Protein AF-A0A402AW69-F1 (afdb_monomer_lite)

Secondary structure (DSSP, 8-state):
---------PPP----GGGHHHHHHHHHHSTTGGGT----SSPPHHHHHHHTTTTT-----

Foldseek 3Di:
DDDDDDDDDDDDDADDLVCLLVVLVVQCPDPVNVVPGDNDVVHPVVSSVVCVVSGPPPPDD

Sequence (61 aa):
MQKTIGIEQLTIRLARREDVAAIVHMLADDMLGQQRELDQDPLPRRIMLHLSRLTAIQTMN

Radius of gyration: 15.53 Å; chains: 1; bounding box: 32×52×25 Å

Organism: NCBI:txid2014872

pLDDT: mean 76.69, std 14.86, range [37.5, 91.31]

Structure (mmCIF, N/CA/C/O backbone):
data_AF-A0A402AW69-F1
#
_entry.id   AF-A0A402AW69-F1
#
loop_
_atom_site.group_PDB
_atom_site.id
_atom_site.type_symbol
_atom_site.label_atom_id
_atom_site.label_alt_id
_atom_site.label_comp_id
_atom_site.label_asym_id
_atom_site.label_entity_id
_atom_site.label_seq_id
_atom_site.pdbx_PDB_ins_code
_atom_site.Cartn_x
_atom_site.Cartn_y
_atom_site.Cartn_z
_atom_site.occupancy
_atom_site.B_iso_or_equiv
_atom_site.auth_seq_id
_atom_site.auth_comp_id
_atom_site.auth_asym_id
_atom_site.auth_atom_id
_atom_site.pdbx_PDB_model_num
ATOM 1 N N . MET A 1 1 ? -21.763 28.264 2.013 1.00 52.88 1 MET A N 1
ATOM 2 C CA . MET A 1 1 ? -21.671 26.812 1.740 1.00 52.88 1 MET A CA 1
ATOM 3 C C . MET A 1 1 ? -21.080 26.141 2.970 1.00 52.88 1 MET A C 1
ATOM 5 O O . MET A 1 1 ? -19.913 26.369 3.251 1.00 52.88 1 MET A O 1
ATOM 9 N N . GLN A 1 2 ? -21.873 25.399 3.743 1.00 52.53 2 GLN A N 1
ATOM 10 C CA . GLN A 1 2 ? -21.344 24.564 4.828 1.00 52.53 2 GLN A CA 1
ATOM 11 C C . GLN A 1 2 ? -20.986 23.204 4.225 1.00 52.53 2 GLN A C 1
ATOM 13 O O . GLN A 1 2 ? -21.847 22.538 3.657 1.00 52.53 2 GLN A O 1
ATOM 18 N N . LYS A 1 3 ? -19.705 22.832 4.276 1.00 66.12 3 LYS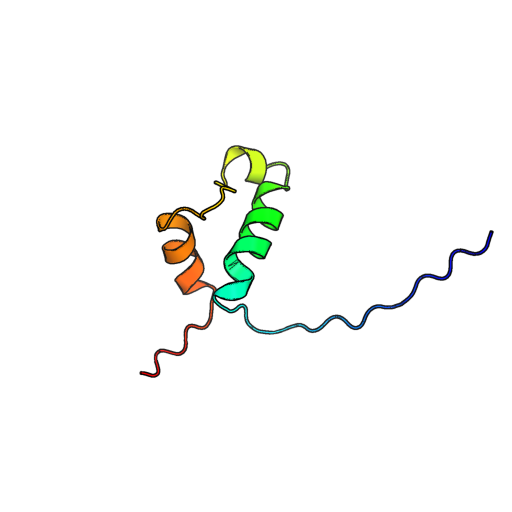 A N 1
ATOM 19 C CA . LYS A 1 3 ? -19.243 21.501 3.880 1.00 66.12 3 LYS A CA 1
ATOM 20 C C . LYS A 1 3 ? -19.343 20.608 5.112 1.00 66.12 3 LYS A C 1
ATOM 22 O O . LYS A 1 3 ? -18.523 20.722 6.017 1.00 66.12 3 LYS A O 1
ATOM 27 N N . THR A 1 4 ? -20.367 19.765 5.163 1.00 59.19 4 THR A N 1
ATOM 28 C CA . THR A 1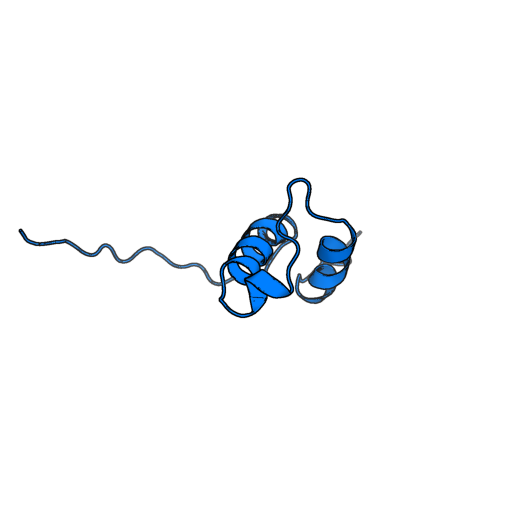 4 ? -20.472 18.711 6.176 1.00 59.19 4 THR A CA 1
ATOM 29 C C . THR A 1 4 ? -19.350 17.708 5.930 1.00 59.19 4 THR A C 1
ATOM 31 O O . THR A 1 4 ? -19.296 17.094 4.865 1.00 59.19 4 THR A O 1
ATOM 34 N N . ILE A 1 5 ? -18.428 17.571 6.882 1.00 72.19 5 ILE A N 1
ATOM 35 C CA . ILE A 1 5 ? -17.381 16.548 6.836 1.00 72.19 5 ILE A CA 1
ATOM 36 C C . ILE A 1 5 ? -17.954 15.324 7.548 1.00 72.19 5 ILE A C 1
ATOM 38 O O . ILE A 1 5 ? -18.108 15.328 8.768 1.00 72.19 5 ILE A O 1
ATOM 42 N N . GLY A 1 6 ? -18.359 14.314 6.778 1.00 73.38 6 GLY A N 1
ATOM 43 C CA . GLY A 1 6 ? -18.748 13.023 7.335 1.00 73.38 6 GLY A CA 1
ATOM 44 C C . GLY A 1 6 ? -17.531 12.340 7.952 1.00 73.38 6 GLY A C 1
ATOM 45 O O . GLY A 1 6 ? -16.452 12.352 7.364 1.00 73.38 6 GLY A O 1
ATOM 46 N N . ILE A 1 7 ? -17.696 11.766 9.142 1.00 72.06 7 ILE A N 1
ATOM 47 C CA . ILE A 1 7 ? -16.672 10.924 9.763 1.00 72.06 7 ILE A CA 1
ATOM 48 C C . ILE A 1 7 ? -16.910 9.509 9.236 1.00 72.06 7 ILE A C 1
ATOM 50 O O . ILE A 1 7 ? -17.841 8.834 9.676 1.00 72.06 7 ILE A O 1
ATOM 54 N N . GLU A 1 8 ? -16.140 9.088 8.234 1.00 79.56 8 GLU A N 1
ATOM 55 C CA . GLU A 1 8 ? -16.207 7.705 7.762 1.00 79.56 8 GLU A CA 1
ATOM 56 C C . GLU A 1 8 ? -15.695 6.756 8.853 1.00 79.56 8 GLU A C 1
ATOM 58 O O . GLU A 1 8 ? -14.717 7.043 9.549 1.00 79.56 8 GLU A O 1
ATOM 63 N N . GLN A 1 9 ? -16.370 5.617 9.029 1.00 83.75 9 GLN A N 1
ATOM 64 C CA . GLN A 1 9 ? -15.913 4.584 9.955 1.00 83.75 9 GLN A CA 1
ATOM 65 C C . GLN A 1 9 ? -14.673 3.894 9.379 1.00 83.75 9 GLN A C 1
ATOM 67 O O . GLN A 1 9 ? -14.769 3.064 8.477 1.00 83.75 9 GLN A O 1
ATOM 72 N N . LEU A 1 10 ? -13.501 4.219 9.926 1.00 85.12 10 LEU A N 1
ATOM 73 C CA . LEU A 1 10 ? -12.244 3.561 9.583 1.00 85.12 10 LEU A CA 1
ATOM 74 C C . LEU A 1 10 ? -12.104 2.246 10.361 1.00 85.12 10 LEU A C 1
ATOM 76 O O . LEU A 1 10 ? -12.108 2.239 11.591 1.00 85.12 10 LEU A O 1
ATOM 80 N N . THR A 1 11 ? -11.922 1.134 9.649 1.00 88.12 11 THR A N 1
ATOM 81 C CA . THR A 1 11 ? -11.613 -0.166 10.263 1.00 88.12 11 THR A CA 1
ATOM 82 C C . THR A 1 11 ? -10.128 -0.475 10.111 1.00 88.12 11 THR A C 1
ATOM 84 O O . THR A 1 11 ? -9.645 -0.653 8.995 1.00 88.12 11 THR A O 1
ATOM 87 N N . ILE A 1 12 ? -9.408 -0.593 11.228 1.00 87.62 12 ILE A N 1
ATOM 88 C CA . ILE A 1 12 ? -8.013 -1.053 11.241 1.00 87.62 12 ILE A CA 1
ATOM 89 C C . ILE A 1 12 ? -8.006 -2.567 11.456 1.00 87.62 12 ILE A C 1
ATOM 91 O O . ILE A 1 12 ? -8.539 -3.069 12.445 1.00 87.62 12 ILE A O 1
ATOM 95 N N . ARG A 1 13 ? -7.403 -3.304 10.521 1.00 88.31 13 ARG A N 1
ATOM 96 C CA . ARG A 1 13 ? -7.280 -4.767 10.559 1.00 88.31 13 ARG A CA 1
ATOM 97 C C . ARG A 1 13 ? -5.957 -5.212 9.948 1.00 88.31 13 ARG A C 1
ATOM 99 O O . ARG A 1 13 ? -5.301 -4.444 9.252 1.00 88.31 13 ARG A O 1
ATOM 106 N N . LEU A 1 14 ? -5.602 -6.478 10.156 1.00 85.62 14 LEU A N 1
ATOM 107 C CA . LEU A 1 14 ? -4.492 -7.091 9.430 1.00 85.62 14 LEU A CA 1
ATOM 108 C C . LEU A 1 14 ? -4.776 -7.092 7.920 1.00 85.62 14 LEU A C 1
ATOM 110 O O . LEU A 1 14 ? -5.902 -7.380 7.488 1.00 85.62 14 LEU A O 1
ATOM 114 N N . ALA A 1 15 ? -3.743 -6.771 7.139 1.00 83.88 15 ALA A N 1
ATOM 115 C CA . ALA A 1 15 ? -3.786 -6.815 5.685 1.00 83.88 15 AL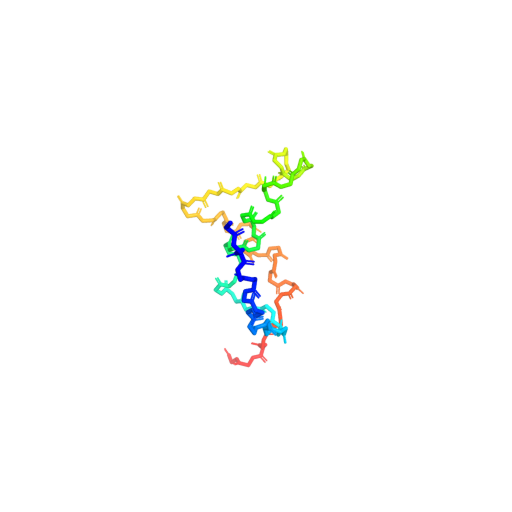A A CA 1
ATOM 116 C C . ALA A 1 15 ? -3.888 -8.264 5.193 1.00 83.88 15 ALA A C 1
ATOM 118 O O . ALA A 1 15 ? -3.237 -9.174 5.719 1.00 83.88 15 ALA A O 1
ATOM 119 N N . ARG A 1 16 ? -4.709 -8.461 4.166 1.00 86.06 16 ARG A N 1
ATOM 120 C CA . ARG A 1 16 ? -4.946 -9.729 3.479 1.00 86.06 16 ARG A CA 1
ATOM 121 C C . ARG A 1 16 ? -4.409 -9.648 2.050 1.00 86.06 16 ARG A C 1
ATOM 123 O O . ARG A 1 16 ? -3.955 -8.598 1.601 1.00 86.06 16 ARG A O 1
ATOM 130 N N . ARG A 1 17 ? -4.444 -10.767 1.323 1.00 84.06 17 ARG A N 1
ATOM 131 C CA . ARG A 1 17 ? -3.895 -10.842 -0.043 1.00 84.06 17 ARG A CA 1
ATOM 132 C C . ARG A 1 17 ? -4.624 -9.925 -1.021 1.00 84.06 17 ARG A C 1
ATOM 134 O O . ARG A 1 17 ? -3.981 -9.355 -1.893 1.00 84.06 17 ARG A O 1
ATOM 141 N N . GLU A 1 18 ? -5.930 -9.760 -0.859 1.00 86.81 18 GLU A N 1
ATOM 142 C CA . GLU A 1 18 ? -6.748 -8.863 -1.674 1.00 86.81 18 GLU A CA 1
ATOM 143 C C . GLU A 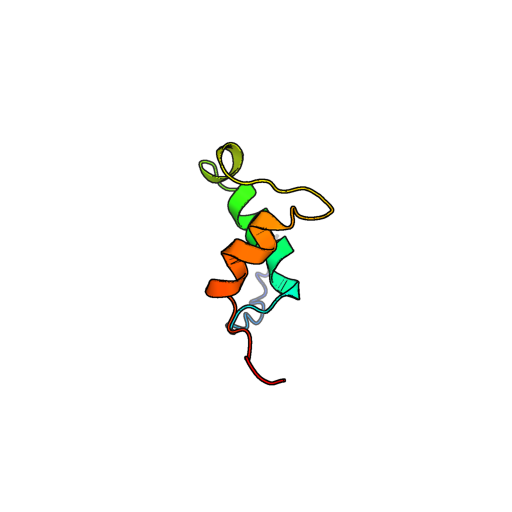1 18 ? -6.382 -7.379 -1.501 1.00 86.81 18 GLU A C 1
ATOM 145 O O . GLU A 1 18 ? -6.576 -6.593 -2.423 1.00 86.81 18 GLU A O 1
ATOM 150 N N . ASP A 1 19 ? -5.781 -6.998 -0.368 1.00 88.25 19 ASP A N 1
ATOM 151 C CA . ASP A 1 19 ? -5.400 -5.606 -0.092 1.00 88.25 19 ASP A CA 1
ATOM 152 C C . ASP A 1 19 ? -4.074 -5.210 -0.760 1.00 88.25 19 ASP A C 1
ATOM 154 O O . ASP A 1 19 ? -3.735 -4.030 -0.825 1.00 88.25 19 ASP A O 1
ATOM 158 N N . VAL A 1 20 ? -3.304 -6.186 -1.254 1.00 86.50 20 VAL A N 1
ATOM 159 C CA . VAL A 1 20 ? -1.936 -5.981 -1.753 1.00 86.50 20 VAL A CA 1
ATOM 160 C C . VAL A 1 20 ? -1.896 -4.985 -2.910 1.00 86.50 20 VAL A C 1
ATOM 162 O O . VAL A 1 20 ? -1.016 -4.130 -2.929 1.00 86.50 20 VAL A O 1
ATOM 165 N N . ALA A 1 21 ? -2.850 -5.050 -3.841 1.00 87.44 21 ALA A N 1
ATOM 166 C CA . ALA A 1 21 ? -2.904 -4.117 -4.966 1.00 87.44 21 ALA A CA 1
ATOM 167 C C . ALA A 1 21 ? -3.118 -2.670 -4.492 1.00 87.44 21 ALA A C 1
ATOM 169 O O . ALA A 1 21 ? -2.383 -1.773 -4.893 1.00 87.44 21 ALA A O 1
ATOM 170 N N . ALA A 1 22 ? -4.059 -2.454 -3.568 1.00 89.25 22 ALA A N 1
ATOM 171 C CA . ALA A 1 22 ? -4.336 -1.129 -3.018 1.00 89.25 22 ALA A CA 1
ATOM 172 C C . ALA A 1 22 ? -3.148 -0.573 -2.212 1.00 89.25 22 ALA A C 1
ATOM 174 O O . ALA A 1 22 ? -2.846 0.615 -2.290 1.00 89.25 22 ALA A O 1
ATOM 175 N N . ILE A 1 23 ? -2.445 -1.433 -1.468 1.00 89.06 23 ILE A N 1
ATOM 176 C CA . ILE A 1 23 ? -1.229 -1.055 -0.737 1.00 89.06 23 ILE A CA 1
ATOM 177 C C . ILE A 1 23 ? -0.121 -0.642 -1.710 1.00 89.06 23 ILE A C 1
ATOM 179 O O . ILE A 1 23 ? 0.532 0.369 -1.483 1.00 89.06 23 ILE A O 1
ATOM 183 N N . VAL A 1 24 ? 0.092 -1.387 -2.797 1.00 89.25 24 VAL A N 1
ATOM 184 C CA . VAL A 1 24 ? 1.139 -1.054 -3.777 1.00 89.25 24 VAL A CA 1
ATOM 185 C C . VAL A 1 24 ? 0.817 0.232 -4.519 1.00 89.25 24 VAL A C 1
ATOM 187 O O . VAL A 1 24 ? 1.711 1.053 -4.680 1.00 89.25 24 VAL A O 1
ATOM 190 N N . HIS A 1 25 ? -0.446 0.447 -4.882 1.00 90.88 25 HIS A N 1
ATOM 191 C CA . HIS A 1 25 ? -0.884 1.701 -5.483 1.00 90.88 25 HIS A CA 1
ATOM 192 C C . HIS A 1 25 ? -0.612 2.893 -4.553 1.00 90.88 25 HIS A C 1
ATOM 194 O O . HIS A 1 25 ? -0.008 3.879 -4.960 1.00 90.88 25 HIS A O 1
ATOM 200 N N . MET A 1 26 ? -0.962 2.764 -3.267 1.00 91.31 26 MET A N 1
ATOM 201 C CA . MET A 1 26 ? -0.676 3.786 -2.254 1.00 91.31 26 MET A CA 1
ATOM 202 C C . MET A 1 26 ? 0.825 4.071 -2.120 1.00 91.31 26 MET A C 1
ATOM 204 O O . MET A 1 26 ? 1.223 5.225 -1.999 1.00 91.31 26 MET A O 1
ATOM 208 N N . LEU A 1 27 ? 1.663 3.030 -2.126 1.00 89.88 27 LEU A N 1
ATOM 209 C CA . LEU A 1 27 ? 3.112 3.198 -2.049 1.00 89.88 27 LEU A CA 1
ATOM 210 C C . LEU A 1 27 ? 3.657 3.864 -3.313 1.00 89.88 27 LEU A C 1
ATOM 212 O O . LEU A 1 27 ? 4.481 4.761 -3.201 1.00 89.88 27 LEU A O 1
ATOM 216 N N . ALA A 1 28 ? 3.192 3.456 -4.493 1.00 91.00 28 ALA A N 1
ATOM 217 C CA . ALA A 1 28 ? 3.633 4.000 -5.770 1.00 91.00 28 ALA A CA 1
ATOM 218 C C . ALA A 1 28 ? 3.211 5.459 -5.990 1.00 91.00 28 ALA A C 1
ATOM 220 O O . ALA A 1 28 ? 3.893 6.158 -6.730 1.00 91.00 28 ALA A O 1
ATOM 221 N N . ASP A 1 29 ? 2.135 5.926 -5.353 1.00 91.31 29 ASP A N 1
ATOM 222 C CA . ASP A 1 29 ? 1.675 7.317 -5.451 1.00 91.31 29 ASP A CA 1
ATOM 223 C C . ASP A 1 29 ? 2.548 8.301 -4.639 1.00 91.31 29 ASP A C 1
ATOM 225 O O . ASP A 1 29 ? 2.621 9.489 -4.963 1.00 91.31 29 ASP A O 1
ATOM 229 N N . ASP A 1 30 ? 3.288 7.823 -3.629 1.00 91.25 30 ASP A N 1
ATOM 230 C CA . ASP A 1 30 ? 4.229 8.652 -2.864 1.00 91.25 30 ASP A CA 1
ATOM 231 C C . ASP A 1 30 ? 5.446 9.087 -3.704 1.00 91.25 30 ASP A C 1
ATOM 233 O O . ASP A 1 30 ? 5.962 8.342 -4.536 1.00 91.25 30 ASP A O 1
ATOM 237 N N . MET A 1 31 ? 5.974 10.284 -3.426 1.00 90.44 31 MET A N 1
ATOM 238 C CA . MET A 1 31 ? 7.102 10.884 -4.155 1.00 90.44 31 MET A CA 1
ATOM 239 C C . MET A 1 31 ? 8.332 9.974 -4.256 1.00 90.44 31 MET A C 1
ATOM 241 O O . MET A 1 31 ? 9.034 9.993 -5.268 1.00 90.44 31 MET A O 1
ATOM 245 N N . LEU A 1 32 ? 8.622 9.183 -3.220 1.00 89.19 32 LEU A N 1
ATOM 246 C CA . LEU A 1 32 ? 9.729 8.230 -3.253 1.00 89.19 32 LEU A CA 1
ATOM 247 C C . LEU A 1 32 ? 9.327 6.913 -3.919 1.00 89.19 32 LEU A C 1
ATOM 249 O O . LEU A 1 32 ? 10.162 6.273 -4.564 1.00 89.19 32 LEU A O 1
ATOM 253 N N . GLY A 1 33 ? 8.075 6.498 -3.750 1.00 86.81 33 GLY A N 1
ATOM 254 C CA . GLY A 1 33 ? 7.555 5.246 -4.286 1.00 86.81 33 GLY A CA 1
ATOM 255 C C . GLY A 1 33 ? 7.355 5.256 -5.797 1.00 86.81 33 GLY A C 1
ATOM 256 O O . GLY A 1 33 ? 7.628 4.237 -6.429 1.00 86.81 33 GLY A O 1
ATOM 257 N N . GLN A 1 34 ? 7.056 6.410 -6.401 1.00 88.62 34 GLN A N 1
ATOM 258 C CA . GLN A 1 34 ? 6.983 6.580 -7.862 1.00 88.62 34 GLN A CA 1
ATOM 259 C C . GLN A 1 34 ? 8.252 6.108 -8.589 1.00 88.62 34 GLN A C 1
ATOM 261 O O . GLN A 1 34 ? 8.209 5.710 -9.750 1.00 88.62 34 GLN A O 1
ATOM 266 N N . GLN A 1 35 ? 9.403 6.149 -7.912 1.00 88.44 35 GLN A N 1
ATOM 267 C CA . GLN A 1 35 ? 10.695 5.749 -8.475 1.00 88.44 35 GLN A CA 1
ATOM 268 C C . GLN A 1 35 ? 11.086 4.299 -8.158 1.00 88.44 35 GLN A C 1
ATOM 270 O O . GLN A 1 35 ? 12.090 3.810 -8.677 1.00 88.44 35 GLN A O 1
ATOM 275 N N . ARG A 1 36 ? 10.366 3.629 -7.253 1.00 83.06 36 ARG A N 1
ATOM 276 C CA . ARG A 1 36 ? 10.804 2.374 -6.617 1.00 83.06 36 ARG A CA 1
ATOM 277 C C . ARG A 1 36 ? 9.814 1.235 -6.792 1.00 83.06 36 ARG A C 1
ATOM 279 O O . ARG A 1 36 ? 10.237 0.085 -6.915 1.00 83.06 36 ARG A O 1
ATOM 286 N N . GLU A 1 37 ? 8.527 1.553 -6.807 1.00 85.69 37 GLU A N 1
ATOM 287 C CA . GLU A 1 37 ? 7.455 0.574 -6.853 1.00 85.69 37 GLU A CA 1
ATOM 288 C C . GLU A 1 37 ? 7.000 0.301 -8.287 1.00 85.69 37 GLU A C 1
ATOM 290 O O . GLU A 1 37 ? 7.082 1.149 -9.174 1.00 85.69 37 GLU A O 1
ATOM 295 N N . LEU A 1 38 ? 6.533 -0.926 -8.522 1.00 84.56 38 LEU A N 1
ATOM 296 C CA . LEU A 1 38 ? 5.962 -1.340 -9.803 1.00 84.56 38 LEU A CA 1
ATOM 297 C C . LEU A 1 38 ? 4.459 -1.544 -9.639 1.00 84.56 38 LEU A C 1
ATOM 299 O O . LEU A 1 38 ? 4.003 -2.660 -9.380 1.00 84.56 38 LEU A O 1
ATOM 303 N N . ASP A 1 39 ? 3.714 -0.460 -9.813 1.00 85.81 39 ASP A N 1
ATOM 304 C CA . ASP A 1 39 ? 2.256 -0.475 -9.871 1.00 85.81 39 ASP A CA 1
ATOM 305 C C . ASP A 1 39 ? 1.791 -0.777 -11.302 1.00 85.81 39 ASP A C 1
ATOM 307 O O . ASP A 1 39 ? 1.765 0.085 -12.179 1.00 85.81 39 ASP A O 1
ATOM 311 N N . GLN A 1 40 ? 1.545 -2.058 -11.574 1.00 84.94 40 GLN A N 1
ATOM 312 C CA . GLN A 1 40 ? 1.122 -2.567 -12.879 1.00 84.94 40 GLN A CA 1
ATOM 313 C C . GLN A 1 40 ? -0.023 -3.558 -12.687 1.00 84.94 40 GLN A C 1
ATOM 315 O O . GLN A 1 40 ? -0.069 -4.254 -11.674 1.00 84.94 40 GLN A O 1
ATOM 320 N N . ASP A 1 41 ? -0.895 -3.675 -13.687 1.00 80.31 41 ASP A N 1
ATOM 321 C 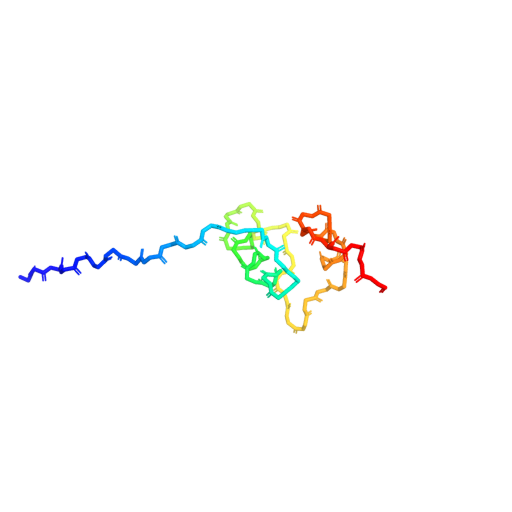CA . ASP A 1 41 ? -1.964 -4.673 -13.725 1.00 80.31 41 ASP A CA 1
ATOM 322 C C . ASP A 1 41 ? -1.713 -5.671 -14.879 1.00 80.31 41 ASP A C 1
ATOM 324 O O . ASP A 1 41 ? -1.664 -5.251 -16.039 1.00 80.31 41 ASP A O 1
ATOM 328 N N . PRO A 1 42 ? -1.500 -6.977 -14.612 1.00 82.81 42 PRO A N 1
ATOM 329 C CA . PRO A 1 42 ? -1.507 -7.624 -13.301 1.00 82.81 42 PRO A CA 1
ATOM 330 C C . PRO A 1 42 ? -0.248 -7.327 -12.482 1.00 82.81 42 PRO A C 1
ATOM 332 O O . PRO A 1 42 ? 0.864 -7.246 -13.010 1.00 82.81 42 PRO A O 1
ATOM 335 N N . LEU A 1 43 ? -0.422 -7.261 -11.159 1.00 82.31 43 LEU A N 1
ATOM 336 C CA . LEU A 1 43 ? 0.669 -6.976 -10.233 1.00 82.31 43 LEU A CA 1
ATOM 337 C C . LEU A 1 43 ? 1.812 -7.996 -10.388 1.00 82.31 43 LEU A C 1
ATOM 339 O O . LEU A 1 43 ? 1.565 -9.212 -10.349 1.00 82.31 43 LEU A O 1
ATOM 343 N N . PRO A 1 44 ? 3.081 -7.558 -10.510 1.00 84.12 44 PRO A N 1
ATOM 344 C CA . PRO A 1 44 ? 4.190 -8.483 -10.680 1.00 84.12 44 PRO A CA 1
ATOM 345 C C . PRO A 1 44 ? 4.272 -9.484 -9.523 1.00 84.12 44 PRO A C 1
ATOM 347 O O . PRO A 1 44 ? 4.315 -9.108 -8.349 1.00 84.12 44 PRO A O 1
ATOM 350 N N . ARG A 1 45 ? 4.397 -10.781 -9.841 1.00 79.38 45 ARG A N 1
ATOM 351 C CA . ARG A 1 45 ? 4.465 -11.876 -8.847 1.00 79.38 45 ARG A CA 1
ATOM 352 C C . ARG A 1 45 ? 5.504 -11.628 -7.743 1.00 79.38 45 ARG A C 1
ATOM 354 O O . ARG A 1 45 ? 5.298 -12.049 -6.607 1.00 79.38 45 ARG A O 1
ATOM 361 N N . ARG A 1 46 ? 6.606 -10.934 -8.058 1.00 79.94 46 ARG A N 1
ATOM 362 C CA . ARG A 1 46 ? 7.657 -10.582 -7.086 1.00 79.94 46 ARG A CA 1
ATOM 363 C C . ARG A 1 46 ? 7.138 -9.693 -5.951 1.00 79.94 46 ARG A C 1
ATOM 365 O O . ARG A 1 46 ? 7.531 -9.904 -4.811 1.00 79.94 46 ARG A O 1
ATOM 372 N N . ILE A 1 47 ? 6.248 -8.746 -6.252 1.00 78.00 47 ILE A N 1
ATOM 373 C CA . ILE A 1 47 ? 5.675 -7.821 -5.268 1.00 78.00 47 ILE A CA 1
ATOM 374 C C . ILE A 1 47 ? 4.686 -8.568 -4.377 1.00 78.00 47 ILE A C 1
ATOM 376 O O . ILE A 1 47 ? 4.756 -8.469 -3.153 1.00 78.00 47 ILE A O 1
ATOM 380 N N . MET A 1 48 ? 3.870 -9.438 -4.976 1.00 68.75 48 MET A N 1
ATOM 381 C CA . MET A 1 48 ? 2.979 -10.329 -4.233 1.00 68.75 48 MET A CA 1
ATOM 382 C C . MET A 1 48 ? 3.748 -11.223 -3.238 1.00 68.75 48 MET A C 1
ATOM 384 O O . MET A 1 48 ? 3.325 -11.385 -2.094 1.00 68.75 48 MET A O 1
ATOM 388 N N . LEU A 1 49 ? 4.912 -11.755 -3.632 1.00 66.88 49 LEU A N 1
ATOM 389 C CA . LEU A 1 49 ? 5.785 -12.563 -2.766 1.00 66.88 49 LEU A CA 1
ATOM 390 C C . LEU A 1 49 ? 6.476 -11.745 -1.659 1.00 66.88 49 LEU A C 1
ATOM 392 O O . LEU A 1 49 ? 6.669 -12.259 -0.560 1.00 66.88 49 LEU A O 1
ATOM 396 N N . HIS A 1 50 ? 6.843 -10.486 -1.916 1.00 70.25 50 HIS A N 1
ATOM 397 C CA . HIS A 1 50 ? 7.526 -9.640 -0.928 1.00 70.25 50 HIS A CA 1
ATOM 398 C C . HIS A 1 50 ? 6.579 -9.200 0.196 1.00 70.25 50 HIS A C 1
ATOM 400 O O . HIS A 1 50 ? 6.911 -9.290 1.378 1.00 70.25 50 HIS A O 1
ATOM 406 N N . LEU A 1 51 ? 5.356 -8.810 -0.173 1.00 68.19 51 LEU A N 1
ATOM 407 C CA . LEU A 1 51 ? 4.324 -8.375 0.770 1.00 68.19 51 LEU A CA 1
ATOM 408 C C . LEU A 1 51 ? 3.651 -9.542 1.505 1.00 68.19 51 LEU A C 1
ATOM 410 O O . LEU A 1 51 ? 3.016 -9.329 2.535 1.00 68.19 51 LEU A O 1
ATOM 414 N N . SER A 1 52 ? 3.891 -10.783 1.066 1.00 62.34 52 SER A N 1
ATOM 415 C CA . SER A 1 52 ? 3.452 -12.001 1.765 1.00 62.34 52 SER A CA 1
ATOM 416 C C . SER A 1 52 ? 3.909 -12.058 3.230 1.00 62.34 52 SER A C 1
ATOM 418 O O . SER A 1 52 ? 3.263 -12.719 4.035 1.00 62.34 52 SER A O 1
ATOM 420 N N . ARG A 1 53 ? 5.017 -11.379 3.578 1.00 60.69 53 ARG A N 1
ATOM 421 C CA . ARG A 1 53 ? 5.538 -11.279 4.955 1.00 60.69 53 ARG A CA 1
ATOM 422 C C . ARG A 1 53 ? 4.850 -10.211 5.816 1.00 60.69 53 ARG A C 1
ATOM 424 O O . ARG A 1 53 ? 4.950 -10.289 7.034 1.00 60.69 53 ARG A O 1
ATOM 431 N N . LEU A 1 54 ? 4.188 -9.225 5.203 1.00 60.44 54 LEU A N 1
ATOM 432 C CA . LEU A 1 54 ? 3.427 -8.170 5.893 1.00 60.44 54 LEU A CA 1
ATOM 433 C C . LEU A 1 54 ? 1.950 -8.538 6.054 1.00 60.44 54 LEU A C 1
ATOM 435 O O . LEU A 1 54 ? 1.262 -8.034 6.939 1.00 60.44 54 LEU A O 1
ATOM 439 N N . THR A 1 55 ? 1.466 -9.444 5.211 1.00 54.28 55 THR A N 1
ATOM 440 C CA . THR A 1 55 ? 0.176 -10.094 5.389 1.00 54.28 55 THR A CA 1
ATOM 441 C C . THR A 1 55 ? 0.332 -11.218 6.402 1.00 54.28 55 THR A C 1
ATOM 443 O O . THR A 1 55 ? 1.200 -12.075 6.238 1.00 54.28 55 THR A O 1
ATOM 446 N N . ALA A 1 56 ? -0.527 -11.258 7.420 1.00 49.97 56 ALA A N 1
ATOM 447 C CA . ALA A 1 56 ? -0.698 -12.451 8.236 1.00 49.97 56 ALA A CA 1
ATOM 448 C C . ALA A 1 56 ? -1.336 -13.535 7.358 1.00 49.97 56 ALA A C 1
ATOM 450 O O . ALA A 1 56 ? -2.541 -13.770 7.401 1.00 49.97 56 ALA A O 1
ATOM 451 N N . ILE A 1 57 ? -0.537 -14.166 6.497 1.00 48.59 57 ILE A N 1
ATOM 452 C CA . ILE A 1 57 ? -0.929 -15.426 5.891 1.00 48.59 57 ILE A CA 1
ATOM 453 C C . ILE A 1 57 ? -0.984 -16.397 7.057 1.00 48.59 57 ILE A C 1
ATOM 455 O O . ILE A 1 57 ? 0.037 -16.839 7.580 1.00 48.59 57 ILE A O 1
ATOM 459 N N . GLN A 1 58 ? -2.214 -16.681 7.472 1.00 48.12 58 GLN A N 1
ATOM 460 C CA . GLN A 1 58 ? -2.579 -17.946 8.068 1.00 48.12 58 GLN A CA 1
ATOM 461 C C . GLN A 1 58 ? -1.925 -19.049 7.230 1.00 48.12 58 GLN A C 1
ATOM 463 O O . GLN A 1 58 ? -2.423 -19.430 6.173 1.00 48.12 58 GLN A O 1
ATOM 468 N N . THR A 1 59 ? -0.795 -19.569 7.696 1.00 43.56 59 THR A N 1
ATOM 469 C CA . THR A 1 59 ? -0.422 -20.961 7.463 1.00 43.56 59 THR A CA 1
ATOM 470 C C . THR A 1 59 ? -1.465 -21.819 8.169 1.00 43.56 59 THR A C 1
ATOM 472 O O . THR A 1 59 ? -1.256 -22.269 9.287 1.00 43.56 59 THR A O 1
ATOM 475 N N . MET A 1 60 ? -2.628 -21.968 7.544 1.00 41.25 60 MET A N 1
ATOM 476 C CA . MET A 1 60 ? -3.599 -23.021 7.822 1.00 41.25 60 MET A CA 1
ATOM 477 C C . MET A 1 60 ? -4.316 -23.348 6.511 1.00 41.25 60 MET A C 1
ATOM 479 O O . MET A 1 60 ? -5.404 -22.840 6.255 1.00 41.25 60 MET A O 1
AT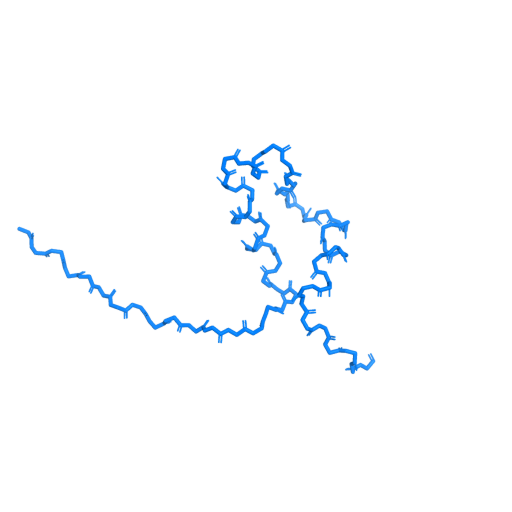OM 483 N N . ASN A 1 61 ? -3.638 -24.083 5.629 1.00 37.50 61 ASN A N 1
ATOM 484 C CA . ASN A 1 61 ? -3.927 -25.474 5.241 1.00 37.50 61 ASN A CA 1
ATOM 485 C C . ASN A 1 61 ? -3.123 -25.811 3.980 1.00 37.50 61 ASN A C 1
ATOM 487 O O . ASN A 1 61 ? -3.296 -25.094 2.968 1.00 37.50 61 ASN A O 1
#